Protein AF-A0A2E9JI32-F1 (afdb_monomer_lite)

Sequence (112 aa):
MNLEQAAFIAEVIGGLGVVLSLVFLASELRNSTRQSQRDAMTLLTSKRNEMMYVLMDNPELTSIVWRCLSAQRVPAHEWSRFSVYLYTTMVTIELGFKKIWANEVDSITAEI

Foldseek 3Di:
DDPVVVVVVVVVVVVVVVVVVVVVVVVCVVVVVVVVLVVVVVVLVVVVVVLVVVCVVCVVLVVLLVCVVVVHDDDPVSVVSNVVSVVVVVVSVVVVVVSVVVVVVVVVVVVD

Radius of gyration: 26.97 Å; chains: 1; bounding box: 52×32×79 Å

pLDDT: mean 81.43, std 10.75, range [44.94, 93.06]

Secondary structure (DSSP, 8-state):
--HHHHHHHHHHHHHHHHHHHHHHHHHHHHHHHHHHHHHHHHHHHHHHHHHHHHHHH-HHHHHHHHHHHTT----HHHHHHHHHHHHHHHHHHHHHHHHHHHHHHHHHHTT-

Structure (mmCIF, N/CA/C/O backbone):
data_AF-A0A2E9JI32-F1
#
_entry.id   AF-A0A2E9JI32-F1
#
loop_
_atom_site.group_PDB
_atom_site.id
_atom_site.type_symbol
_atom_site.label_atom_id
_atom_site.label_alt_id
_atom_site.label_comp_id
_atom_site.label_asym_id
_atom_site.label_entity_id
_atom_site.label_seq_id
_atom_site.pdbx_PDB_ins_code
_atom_site.Cartn_x
_atom_site.Cartn_y
_atom_site.Cartn_z
_atom_site.occupancy
_atom_site.B_iso_or_equiv
_atom_site.auth_seq_id
_atom_site.auth_comp_id
_atom_site.auth_asym_id
_atom_site.auth_atom_id
_atom_site.pdbx_PDB_model_num
ATOM 1 N N . MET A 1 1 ? 29.057 13.375 -52.926 1.00 54.50 1 MET A N 1
ATOM 2 C CA . MET A 1 1 ? 28.265 12.393 -52.159 1.00 54.50 1 MET A CA 1
ATOM 3 C C . MET A 1 1 ? 26.975 12.189 -52.927 1.00 54.50 1 MET A C 1
ATOM 5 O O . MET A 1 1 ? 26.267 13.166 -53.132 1.00 54.50 1 MET A O 1
ATOM 9 N N . ASN A 1 2 ? 26.759 10.998 -53.484 1.00 76.50 2 ASN A N 1
ATOM 10 C CA . ASN A 1 2 ? 25.579 10.739 -54.311 1.00 76.50 2 ASN A CA 1
ATOM 11 C C . ASN A 1 2 ? 24.340 10.592 -53.409 1.00 76.50 2 ASN A C 1
ATOM 13 O O . ASN A 1 2 ? 24.486 10.158 -52.264 1.00 76.50 2 ASN A O 1
ATOM 17 N N . LEU A 1 3 ? 23.145 10.950 -53.892 1.00 77.44 3 LEU A N 1
ATOM 18 C CA . LEU A 1 3 ? 21.909 10.914 -53.087 1.00 77.44 3 LEU A CA 1
ATOM 19 C C . LEU A 1 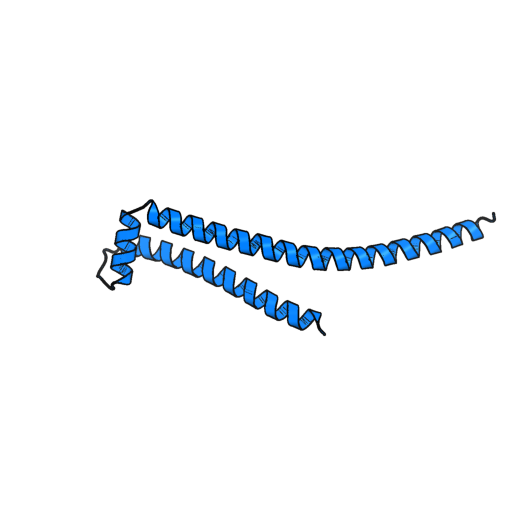3 ? 21.666 9.519 -52.476 1.00 77.44 3 LEU A C 1
ATOM 21 O O . LEU A 1 3 ? 21.240 9.393 -51.332 1.00 77.44 3 LEU A O 1
ATOM 25 N N . GLU A 1 4 ? 22.039 8.480 -53.221 1.00 77.50 4 GLU A N 1
ATOM 26 C CA . GLU A 1 4 ? 21.972 7.074 -52.814 1.00 77.50 4 GLU A CA 1
ATOM 27 C C . GLU A 1 4 ? 22.897 6.740 -51.634 1.00 77.50 4 GLU A C 1
ATOM 29 O O . GLU A 1 4 ? 22.504 6.014 -50.726 1.00 77.50 4 GLU A O 1
ATOM 34 N N . GLN A 1 5 ? 24.107 7.309 -51.590 1.00 77.38 5 GLN A N 1
ATOM 35 C CA . GLN A 1 5 ? 25.032 7.100 -50.469 1.00 77.38 5 GLN A CA 1
ATOM 36 C C . GLN A 1 5 ? 24.527 7.782 -49.194 1.00 77.38 5 GLN A C 1
ATOM 38 O O . GLN A 1 5 ? 24.699 7.247 -48.102 1.00 77.38 5 GLN A O 1
ATOM 43 N N . ALA A 1 6 ? 23.881 8.944 -49.325 1.00 76.25 6 ALA A N 1
ATOM 44 C CA . ALA A 1 6 ? 23.259 9.634 -48.197 1.00 76.25 6 ALA A CA 1
ATOM 45 C C . ALA A 1 6 ? 22.043 8.860 -47.657 1.00 76.25 6 ALA A C 1
ATOM 47 O O . ALA A 1 6 ? 21.901 8.724 -46.444 1.00 76.25 6 ALA A O 1
ATOM 48 N N . ALA A 1 7 ? 21.209 8.314 -48.550 1.00 79.19 7 ALA A N 1
ATOM 49 C CA . ALA A 1 7 ? 20.064 7.481 -48.186 1.00 79.19 7 ALA A CA 1
ATOM 50 C C . ALA A 1 7 ? 20.498 6.194 -47.469 1.00 79.19 7 ALA A C 1
ATOM 52 O O . ALA A 1 7 ? 19.955 5.869 -46.418 1.00 79.19 7 ALA A O 1
ATOM 53 N N . PHE A 1 8 ? 21.539 5.525 -47.973 1.00 81.75 8 PHE A N 1
ATOM 54 C CA . PHE A 1 8 ? 22.095 4.326 -47.347 1.00 81.75 8 PHE A CA 1
ATOM 55 C C . PHE A 1 8 ? 22.636 4.598 -45.933 1.00 81.75 8 PHE A C 1
ATOM 57 O O . PHE A 1 8 ? 22.356 3.853 -44.998 1.00 81.75 8 PHE A O 1
ATOM 64 N N . ILE A 1 9 ? 23.374 5.698 -45.743 1.00 84.62 9 ILE A N 1
ATOM 65 C CA . ILE A 1 9 ? 23.873 6.095 -44.416 1.00 84.62 9 ILE A CA 1
ATOM 66 C C . ILE A 1 9 ? 22.707 6.408 -43.466 1.00 84.62 9 ILE A C 1
ATOM 68 O O . ILE A 1 9 ? 22.733 5.994 -42.307 1.00 84.62 9 ILE A O 1
ATOM 72 N N . ALA A 1 10 ? 21.673 7.102 -43.949 1.00 84.38 10 ALA A N 1
ATOM 73 C CA . ALA A 1 10 ? 20.486 7.414 -43.158 1.00 84.38 10 ALA A CA 1
ATOM 74 C C . ALA A 1 10 ? 19.711 6.152 -42.743 1.00 84.38 10 ALA A C 1
ATOM 76 O O . ALA A 1 10 ? 19.253 6.067 -41.606 1.00 84.38 10 ALA A O 1
ATOM 77 N N . GLU A 1 11 ? 19.605 5.159 -43.626 1.00 85.38 11 GLU A N 1
ATOM 78 C CA . GLU A 1 11 ? 18.944 3.882 -43.349 1.00 85.38 11 GLU A CA 1
ATOM 79 C C . GLU A 1 11 ? 19.703 3.061 -42.300 1.00 85.38 11 GLU A C 1
ATOM 81 O O . GLU A 1 11 ? 19.103 2.577 -41.340 1.00 85.38 11 GLU A O 1
ATOM 86 N N . VAL A 1 12 ? 21.032 2.976 -42.413 1.00 89.31 12 VAL A N 1
ATOM 87 C CA . VAL A 1 12 ? 21.873 2.272 -41.431 1.00 89.31 12 VAL A CA 1
ATOM 88 C C . VAL A 1 12 ? 21.789 2.933 -40.052 1.00 89.31 12 VAL A C 1
ATOM 90 O O . VAL A 1 12 ? 21.619 2.244 -39.044 1.00 89.31 12 VAL A O 1
ATOM 93 N N . ILE A 1 13 ? 21.865 4.266 -39.988 1.00 90.62 13 ILE A N 1
ATOM 94 C CA . ILE A 1 13 ? 21.750 5.010 -38.725 1.00 90.62 13 ILE A CA 1
ATOM 95 C C . ILE A 1 13 ? 20.335 4.885 -38.145 1.00 90.62 13 ILE A C 1
ATOM 97 O O . ILE A 1 13 ? 20.183 4.670 -36.942 1.00 90.62 13 ILE A O 1
ATOM 101 N N . GLY A 1 14 ? 19.301 4.971 -38.985 1.00 87.44 14 GLY A N 1
ATOM 102 C CA . GLY A 1 14 ? 17.907 4.808 -38.576 1.00 87.44 14 GLY A CA 1
ATOM 103 C C . GLY A 1 14 ? 17.627 3.414 -38.015 1.00 87.44 14 GLY A C 1
ATOM 104 O O . GLY A 1 14 ? 17.054 3.289 -36.933 1.00 87.44 14 GLY A O 1
ATOM 105 N N . GLY A 1 15 ? 18.105 2.369 -38.696 1.00 88.94 15 GLY A N 1
ATOM 106 C CA . GLY A 1 15 ? 17.992 0.983 -38.242 1.00 88.94 15 GLY A CA 1
ATOM 107 C C . GLY A 1 15 ? 18.696 0.748 -36.904 1.00 88.94 15 GLY A C 1
ATOM 108 O O . GLY A 1 15 ? 18.106 0.173 -35.988 1.00 88.94 15 GLY A O 1
ATOM 109 N N . LEU A 1 16 ? 19.918 1.268 -36.743 1.00 90.69 16 LEU A N 1
ATOM 110 C CA . LEU A 1 16 ? 20.639 1.223 -35.465 1.00 90.69 16 LEU A CA 1
ATOM 111 C C . LEU A 1 16 ? 19.886 1.961 -34.348 1.00 90.69 16 LEU A C 1
ATOM 113 O O . LEU A 1 16 ? 19.824 1.464 -33.222 1.00 90.69 16 LEU A O 1
ATOM 117 N N . GLY A 1 17 ? 19.267 3.103 -34.653 1.00 90.50 17 GLY A N 1
ATOM 118 C CA . GLY A 1 17 ? 18.451 3.861 -33.704 1.00 90.50 17 GLY A CA 1
ATOM 119 C C . GLY A 1 17 ? 17.249 3.069 -33.182 1.00 90.50 17 GLY A C 1
ATOM 120 O O . GLY A 1 17 ? 16.975 3.092 -31.980 1.00 90.50 17 GLY A O 1
ATOM 121 N N . VAL A 1 18 ? 16.570 2.313 -34.049 1.00 93.06 18 VAL A N 1
ATOM 122 C CA . VAL A 1 18 ? 15.451 1.440 -33.651 1.00 93.06 18 VAL A CA 1
ATOM 123 C C . VAL A 1 18 ? 15.932 0.307 -32.745 1.00 93.06 18 VAL A C 1
ATOM 125 O O . VAL A 1 18 ? 15.340 0.080 -31.690 1.00 93.06 18 VAL A O 1
ATOM 128 N N . VAL A 1 19 ? 17.027 -0.370 -33.105 1.00 91.25 19 VAL A N 1
ATOM 129 C CA . VAL A 1 19 ? 17.585 -1.470 -32.298 1.00 91.25 19 VAL A CA 1
ATOM 130 C C . VAL A 1 19 ? 17.979 -0.986 -30.902 1.00 91.25 19 VAL A C 1
ATOM 132 O O . VAL A 1 19 ? 17.602 -1.604 -29.906 1.00 91.25 19 VAL A O 1
ATOM 135 N N . LEU A 1 20 ? 18.680 0.147 -30.807 1.00 88.00 20 LEU A N 1
ATOM 136 C CA . LEU A 1 20 ? 19.070 0.727 -29.519 1.00 88.00 20 LEU A CA 1
ATOM 137 C C . LEU A 1 20 ? 17.855 1.138 -28.683 1.00 88.00 20 LEU A C 1
ATOM 139 O O . LEU A 1 20 ? 17.842 0.915 -27.473 1.00 88.00 20 LEU A O 1
ATOM 143 N N . SER A 1 21 ? 16.818 1.676 -29.325 1.00 89.44 21 SER A N 1
ATOM 144 C CA . SER A 1 21 ? 15.576 2.071 -28.656 1.00 89.44 21 SER A CA 1
ATOM 145 C C . SER A 1 21 ? 14.828 0.866 -28.075 1.00 89.44 21 SER A C 1
ATOM 147 O O . SER A 1 21 ? 14.327 0.945 -26.957 1.00 89.44 21 SER A O 1
ATOM 149 N N . LEU A 1 22 ? 14.798 -0.270 -28.781 1.00 87.81 22 LEU A N 1
ATOM 150 C CA . LEU A 1 22 ? 14.194 -1.513 -28.283 1.00 87.81 22 LEU A CA 1
ATOM 151 C C . LEU A 1 22 ? 14.955 -2.084 -27.081 1.00 87.81 22 LEU A C 1
ATOM 153 O O . LEU A 1 22 ? 14.335 -2.475 -26.092 1.00 87.81 22 LEU A O 1
ATOM 157 N N . VAL A 1 23 ? 16.291 -2.094 -27.135 1.00 85.75 23 VAL A N 1
ATOM 158 C CA . VAL A 1 23 ? 17.133 -2.543 -26.011 1.00 85.75 23 VAL A CA 1
ATOM 159 C C . VAL A 1 23 ? 16.942 -1.638 -24.796 1.00 85.75 23 VAL A C 1
ATOM 161 O O . VAL A 1 23 ? 16.791 -2.125 -23.674 1.00 85.75 23 VAL A O 1
ATOM 164 N N . PHE A 1 24 ? 16.908 -0.323 -25.018 1.00 84.44 24 PHE A N 1
ATOM 165 C CA . PHE A 1 24 ? 16.661 0.647 -23.962 1.00 84.44 24 PHE A CA 1
ATOM 166 C C . PHE A 1 24 ? 15.281 0.443 -23.333 1.00 84.44 24 PHE A C 1
ATOM 168 O O . PHE A 1 24 ? 15.190 0.321 -22.117 1.00 84.44 24 PHE A O 1
ATOM 175 N N . LEU A 1 25 ? 14.228 0.298 -24.143 1.00 82.62 25 LEU A N 1
ATOM 176 C CA . LEU A 1 25 ? 12.868 0.059 -23.660 1.00 82.62 25 LEU A CA 1
ATOM 177 C C . LEU A 1 25 ? 12.762 -1.235 -22.840 1.00 82.62 25 LEU A C 1
ATOM 179 O O . LEU A 1 25 ? 12.120 -1.245 -21.793 1.00 82.62 25 LEU A O 1
ATOM 183 N N . ALA A 1 26 ? 13.416 -2.315 -23.278 1.00 77.12 26 ALA A N 1
ATOM 184 C CA . ALA A 1 26 ? 13.453 -3.571 -22.532 1.00 77.12 26 ALA A CA 1
ATOM 185 C C . ALA A 1 26 ? 14.153 -3.413 -21.167 1.00 77.12 26 ALA A C 1
ATOM 187 O O . ALA A 1 26 ? 13.682 -3.940 -20.156 1.00 77.12 26 ALA A O 1
ATOM 188 N N . SER A 1 27 ? 15.252 -2.653 -21.122 1.00 75.19 27 SER A N 1
ATOM 189 C CA . SER A 1 27 ? 15.971 -2.334 -19.882 1.00 75.19 27 SER A CA 1
ATOM 190 C C . SER A 1 27 ? 15.140 -1.444 -18.945 1.00 75.19 27 SER A C 1
ATOM 192 O O . SER A 1 27 ? 15.019 -1.733 -17.752 1.00 75.19 27 SER A O 1
ATOM 194 N N . GLU A 1 28 ? 14.509 -0.403 -19.493 1.00 77.06 28 GLU A N 1
ATOM 195 C CA . GLU A 1 28 ? 13.638 0.536 -18.783 1.00 77.06 28 GLU A CA 1
ATOM 196 C C . GLU A 1 28 ? 12.436 -0.192 -18.175 1.00 77.06 28 GLU A C 1
ATOM 198 O O . GLU A 1 28 ? 12.160 -0.029 -16.992 1.00 77.06 28 GLU A O 1
ATOM 203 N N . LEU A 1 29 ? 11.767 -1.065 -18.938 1.00 71.88 29 LEU A N 1
ATOM 204 C CA . LEU A 1 29 ? 10.660 -1.888 -18.446 1.00 71.88 29 LEU A CA 1
ATOM 205 C C . LEU A 1 29 ? 11.099 -2.763 -17.272 1.00 71.88 29 LEU A C 1
ATOM 207 O O . LEU A 1 29 ? 10.431 -2.790 -16.240 1.00 71.88 29 LEU A O 1
ATOM 211 N N . ARG A 1 30 ? 12.252 -3.431 -17.379 1.00 72.00 30 ARG A N 1
ATOM 212 C CA . ARG A 1 30 ? 12.761 -4.295 -16.304 1.00 72.00 30 ARG A CA 1
ATOM 213 C C . ARG A 1 30 ? 13.068 -3.511 -15.025 1.00 72.00 30 ARG A C 1
ATOM 215 O O . ARG A 1 30 ? 12.762 -3.976 -13.923 1.00 72.00 30 ARG A O 1
ATOM 222 N N . ASN A 1 31 ? 13.660 -2.327 -15.159 1.00 72.00 31 ASN A N 1
ATOM 223 C CA . ASN A 1 31 ? 13.980 -1.461 -14.024 1.00 72.00 31 ASN A CA 1
ATOM 224 C C . ASN A 1 31 ? 12.727 -0.801 -13.430 1.00 72.00 31 ASN A C 1
ATOM 226 O O . ASN A 1 31 ? 12.575 -0.773 -12.208 1.00 72.00 31 ASN A O 1
ATOM 230 N N . SER A 1 32 ? 11.806 -0.348 -14.278 1.00 67.31 32 SER A N 1
ATOM 231 C CA . SER A 1 32 ? 10.525 0.251 -13.900 1.00 67.31 32 SER A CA 1
ATOM 232 C C . SER A 1 32 ? 9.654 -0.731 -13.118 1.00 67.31 32 SER A C 1
ATOM 234 O O . SER A 1 32 ? 9.135 -0.381 -12.058 1.00 67.31 32 SER A O 1
ATOM 236 N N . THR A 1 33 ? 9.590 -1.998 -13.539 1.00 69.19 33 THR A N 1
ATOM 237 C CA . THR A 1 33 ? 8.868 -3.045 -12.800 1.00 69.19 33 THR A CA 1
ATOM 238 C C . THR A 1 33 ? 9.441 -3.235 -11.394 1.00 69.19 33 THR A C 1
ATOM 240 O O . THR A 1 33 ? 8.693 -3.235 -10.416 1.00 69.19 33 THR A O 1
ATOM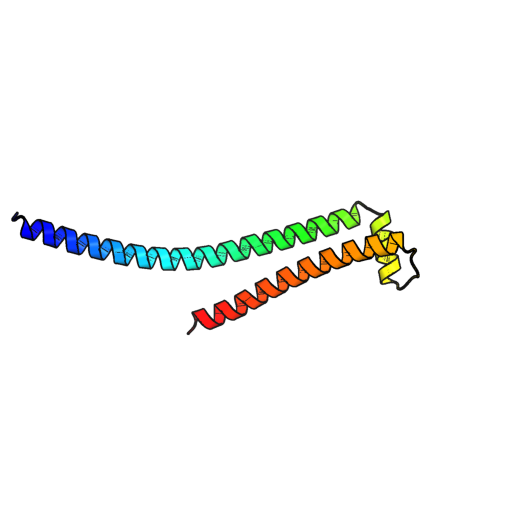 243 N N . ARG A 1 34 ? 10.773 -3.307 -11.249 1.00 68.50 34 ARG A N 1
ATOM 244 C CA . ARG A 1 34 ? 11.426 -3.423 -9.930 1.00 68.50 34 ARG A CA 1
ATOM 245 C C . ARG A 1 34 ? 11.194 -2.198 -9.043 1.00 68.50 34 ARG A C 1
ATOM 247 O O . ARG A 1 34 ? 11.018 -2.347 -7.833 1.00 68.50 34 ARG A O 1
ATOM 254 N N . GLN A 1 35 ? 11.185 -0.997 -9.617 1.00 73.06 35 GLN A N 1
ATOM 255 C CA . GLN A 1 35 ? 10.935 0.232 -8.865 1.00 73.06 35 GLN A CA 1
ATOM 256 C C . GLN A 1 35 ? 9.468 0.330 -8.420 1.00 73.06 35 GLN A C 1
ATOM 258 O O . GLN A 1 35 ? 9.199 0.494 -7.232 1.00 73.06 35 GLN A O 1
ATOM 263 N N . SER A 1 36 ? 8.523 0.090 -9.332 1.00 71.06 36 SER A N 1
ATOM 264 C CA . SER A 1 36 ? 7.082 0.045 -9.043 1.00 71.06 36 SER A CA 1
ATOM 265 C C . SER A 1 36 ? 6.728 -0.986 -7.958 1.00 71.06 36 SER A C 1
ATOM 267 O O . SER A 1 36 ? 5.823 -0.788 -7.137 1.00 71.06 36 SER A O 1
ATOM 269 N N . GLN A 1 37 ? 7.468 -2.097 -7.897 1.00 69.31 37 GLN A N 1
ATOM 270 C CA . GLN A 1 37 ? 7.340 -3.082 -6.822 1.00 69.31 37 GLN A CA 1
ATOM 271 C C . GLN A 1 37 ? 7.744 -2.511 -5.456 1.00 69.31 37 GLN A C 1
ATOM 273 O O . GLN A 1 37 ? 6.982 -2.652 -4.494 1.00 69.31 37 GLN A O 1
ATOM 278 N N . ARG A 1 38 ? 8.909 -1.856 -5.363 1.00 75.50 38 ARG A N 1
ATOM 279 C CA . ARG A 1 38 ? 9.400 -1.234 -4.120 1.00 75.50 38 ARG A CA 1
ATOM 280 C C . ARG A 1 38 ? 8.472 -0.127 -3.630 1.00 75.50 38 ARG A C 1
ATOM 282 O O . ARG A 1 38 ? 8.167 -0.075 -2.437 1.00 75.50 38 ARG A O 1
ATOM 289 N N . ASP A 1 39 ? 7.977 0.701 -4.543 1.00 77.75 39 ASP A N 1
ATOM 290 C CA . ASP A 1 39 ? 7.090 1.817 -4.215 1.00 77.75 39 ASP A CA 1
ATOM 291 C C . ASP A 1 39 ? 5.771 1.317 -3.618 1.00 77.75 39 ASP A C 1
ATOM 293 O O . ASP A 1 39 ? 5.302 1.815 -2.596 1.00 77.75 39 ASP A O 1
ATOM 297 N N . ALA A 1 40 ? 5.205 0.251 -4.179 1.00 77.06 40 ALA A N 1
ATOM 298 C CA . ALA A 1 40 ? 3.984 -0.337 -3.646 1.00 77.06 40 ALA A CA 1
ATOM 299 C C . ALA A 1 40 ? 4.183 -1.082 -2.319 1.00 77.06 40 ALA A C 1
ATOM 301 O O . ALA A 1 40 ? 3.287 -1.054 -1.479 1.00 77.06 40 ALA A O 1
ATOM 302 N N . MET A 1 41 ? 5.333 -1.726 -2.096 1.00 77.94 41 MET A N 1
ATOM 303 C CA . MET A 1 41 ? 5.643 -2.316 -0.787 1.00 77.94 41 MET A CA 1
ATOM 304 C C . MET A 1 41 ? 5.791 -1.228 0.285 1.00 77.94 41 MET A C 1
ATOM 306 O O . MET A 1 41 ? 5.305 -1.373 1.409 1.00 77.94 41 MET A O 1
ATOM 310 N N . THR A 1 42 ? 6.400 -0.101 -0.085 1.00 83.88 42 THR A N 1
ATOM 311 C CA . THR A 1 42 ? 6.507 1.085 0.772 1.00 83.88 42 THR A CA 1
ATOM 312 C C . THR A 1 42 ? 5.126 1.662 1.077 1.00 83.88 42 THR A C 1
ATOM 314 O O . THR A 1 42 ? 4.822 1.940 2.236 1.00 83.88 42 THR A O 1
ATOM 317 N N . LEU A 1 43 ? 4.250 1.754 0.071 1.00 81.94 43 LEU A N 1
ATOM 318 C CA . LEU A 1 43 ? 2.867 2.203 0.236 1.00 81.94 43 LEU A CA 1
ATOM 319 C C . LEU A 1 43 ? 2.066 1.282 1.168 1.00 81.94 43 LEU A C 1
ATOM 321 O O . LEU A 1 43 ? 1.410 1.768 2.085 1.00 81.94 43 LEU A O 1
ATOM 325 N N . LEU A 1 44 ? 2.147 -0.040 0.979 1.00 82.56 44 LEU A N 1
ATOM 326 C CA . LEU A 1 44 ? 1.489 -1.020 1.853 1.00 82.56 44 LEU A CA 1
ATOM 327 C C . LEU A 1 44 ? 1.992 -0.914 3.297 1.00 82.56 44 LEU A C 1
ATOM 329 O O . LEU A 1 44 ? 1.198 -0.945 4.236 1.00 82.56 44 LEU A O 1
ATOM 333 N N . THR A 1 45 ? 3.301 -0.734 3.476 1.00 81.62 45 THR A N 1
ATOM 334 C CA . THR A 1 45 ? 3.911 -0.537 4.799 1.00 81.62 45 THR A CA 1
ATOM 335 C C . THR A 1 45 ? 3.426 0.762 5.443 1.00 81.62 45 THR A C 1
ATOM 337 O O . THR A 1 45 ? 3.053 0.767 6.614 1.00 81.62 45 THR A O 1
ATOM 340 N N . SER A 1 46 ? 3.354 1.851 4.676 1.00 86.06 46 SER A N 1
ATOM 341 C CA . SER A 1 46 ? 2.816 3.133 5.137 1.00 86.06 46 SER A CA 1
ATOM 342 C C . SER A 1 46 ? 1.347 3.016 5.555 1.00 86.06 46 SER A C 1
ATOM 344 O O . SER A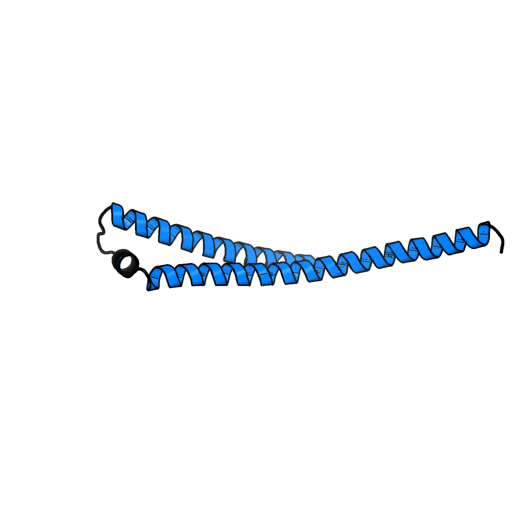 1 46 ? 1.005 3.448 6.654 1.00 86.06 46 SER A O 1
ATOM 346 N N . LYS A 1 47 ? 0.497 2.356 4.757 1.00 83.62 47 LYS A N 1
ATOM 347 C CA . LYS A 1 47 ? -0.918 2.129 5.098 1.00 83.62 47 LYS A CA 1
ATOM 348 C C . LYS A 1 47 ? -1.108 1.245 6.321 1.00 83.62 47 LYS A C 1
ATOM 350 O O . LYS A 1 47 ? -1.962 1.530 7.158 1.00 83.62 47 LYS A O 1
ATOM 355 N N . ARG A 1 48 ? -0.270 0.222 6.486 1.00 82.00 48 ARG A N 1
ATOM 356 C CA . ARG A 1 48 ? -0.247 -0.576 7.716 1.00 82.00 48 ARG A CA 1
ATOM 357 C C . ARG A 1 48 ? 0.110 0.281 8.935 1.00 82.00 48 ARG A C 1
ATOM 359 O O . ARG A 1 48 ? -0.540 0.150 9.970 1.00 82.00 48 ARG A O 1
ATOM 366 N N . ASN A 1 49 ? 1.117 1.145 8.819 1.00 86.25 49 ASN A N 1
ATOM 367 C CA . ASN A 1 49 ? 1.537 2.015 9.917 1.00 86.25 49 ASN A CA 1
ATOM 368 C C . ASN A 1 49 ? 0.453 3.036 10.279 1.00 86.25 49 ASN A C 1
ATOM 370 O O . ASN A 1 49 ? 0.157 3.192 11.457 1.00 86.25 49 ASN A O 1
ATOM 374 N N . GLU A 1 50 ? -0.196 3.662 9.290 1.00 86.75 50 GLU A N 1
ATOM 375 C CA . GLU A 1 50 ? -1.362 4.531 9.514 1.00 86.75 50 GLU A CA 1
ATOM 376 C C . GLU A 1 50 ? -2.439 3.809 10.340 1.00 86.75 50 GLU A C 1
ATOM 378 O O . GLU A 1 50 ? -2.941 4.354 11.320 1.00 86.75 50 GLU A O 1
ATOM 383 N N . MET A 1 51 ? -2.747 2.551 10.007 1.00 83.31 51 MET A N 1
ATOM 384 C CA . MET A 1 51 ? -3.737 1.758 10.740 1.00 83.31 51 MET A CA 1
ATOM 385 C C . MET A 1 51 ? -3.312 1.455 12.186 1.00 83.31 51 MET A C 1
ATOM 387 O O . MET A 1 51 ? -4.147 1.467 13.093 1.00 83.31 51 MET A O 1
ATOM 391 N N . MET A 1 52 ? -2.022 1.194 12.416 1.00 83.62 52 MET A N 1
ATOM 392 C CA . MET A 1 52 ? -1.478 1.028 13.767 1.00 83.62 52 MET A CA 1
ATOM 393 C C . MET A 1 52 ? -1.569 2.325 14.574 1.00 83.62 52 MET A C 1
ATOM 395 O O . MET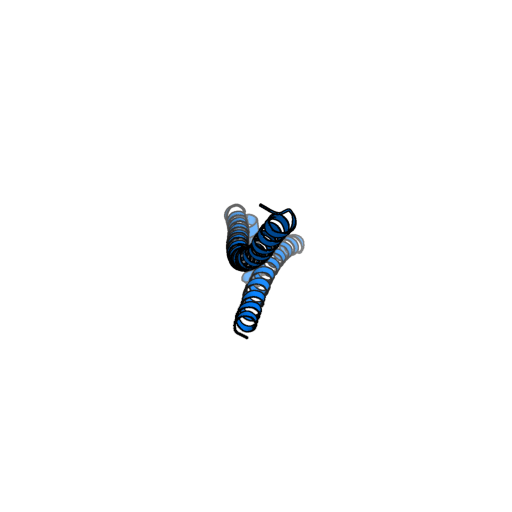 A 1 52 ? -1.970 2.275 15.734 1.00 83.62 52 MET A O 1
ATOM 399 N N . TYR A 1 53 ? -1.278 3.477 13.964 1.00 89.06 53 TYR A N 1
ATOM 400 C CA . TYR A 1 53 ? -1.423 4.772 14.629 1.00 89.06 53 TYR A CA 1
ATOM 401 C C . TYR A 1 53 ? -2.877 5.079 14.980 1.00 89.06 53 TYR A C 1
ATOM 403 O O . TYR A 1 53 ? -3.147 5.469 16.107 1.00 89.06 53 TYR A O 1
ATOM 411 N N . VAL A 1 54 ? -3.831 4.799 14.085 1.00 85.88 54 VAL A N 1
ATOM 412 C CA . VAL A 1 54 ? -5.268 4.953 14.383 1.00 85.88 54 VAL A CA 1
ATOM 413 C C . VAL A 1 54 ? -5.691 4.113 15.588 1.00 85.88 54 VAL A C 1
ATOM 415 O O . VAL A 1 54 ? -6.515 4.557 16.387 1.00 85.88 54 VAL A O 1
ATOM 418 N N . LEU A 1 55 ? -5.139 2.905 15.735 1.00 85.00 55 LEU A N 1
ATOM 419 C CA . LEU A 1 55 ? -5.402 2.075 16.906 1.00 85.00 55 LEU A CA 1
ATOM 420 C C . LEU A 1 55 ? -4.810 2.721 18.170 1.00 85.00 55 LEU A C 1
ATOM 422 O O . LEU A 1 55 ? -5.525 2.894 19.152 1.00 85.00 55 LEU A O 1
ATOM 426 N N . MET A 1 56 ? -3.543 3.140 18.123 1.00 86.44 56 MET A N 1
ATOM 427 C CA . MET A 1 56 ? -2.852 3.767 19.258 1.00 86.44 56 MET A CA 1
ATOM 428 C C . MET A 1 56 ? -3.497 5.085 19.713 1.00 86.44 56 MET A C 1
ATOM 430 O O . MET A 1 56 ? -3.618 5.313 20.915 1.00 86.44 56 MET A O 1
ATOM 434 N N . ASP A 1 57 ? -3.951 5.915 18.775 1.00 92.25 57 ASP A N 1
ATOM 435 C CA . ASP A 1 57 ? -4.568 7.218 19.054 1.00 92.25 57 ASP A CA 1
ATOM 436 C C . ASP A 1 57 ? -6.037 7.104 19.485 1.00 92.25 57 ASP A C 1
ATOM 438 O O . ASP A 1 57 ? -6.605 8.052 20.031 1.00 92.25 57 ASP A O 1
ATOM 442 N N . ASN A 1 58 ? -6.672 5.949 19.264 1.00 91.88 58 ASN A N 1
ATOM 443 C CA . ASN A 1 58 ? -8.057 5.703 19.643 1.00 91.88 58 ASN A CA 1
ATOM 444 C C . ASN A 1 58 ? -8.148 4.615 20.733 1.00 91.88 58 ASN A C 1
ATOM 446 O O . ASN A 1 58 ? -8.357 3.433 20.427 1.00 91.88 58 ASN A O 1
ATOM 450 N N . PRO A 1 59 ? -8.030 4.988 22.024 1.00 91.38 59 PRO A N 1
ATOM 451 C CA . PRO A 1 59 ? -8.059 4.028 23.128 1.00 91.38 59 PRO A CA 1
ATOM 452 C C . PRO A 1 59 ? -9.396 3.282 23.229 1.00 91.38 59 PRO A C 1
ATOM 454 O O . PRO A 1 59 ? -9.427 2.122 23.639 1.00 91.38 59 PRO A O 1
ATOM 457 N N . GLU A 1 60 ? -10.500 3.905 22.806 1.00 91.75 60 GLU A N 1
ATOM 458 C CA . GLU A 1 60 ? -11.814 3.263 22.744 1.00 91.75 60 GLU A CA 1
ATOM 459 C C . GLU A 1 60 ? -11.805 2.114 21.725 1.00 91.75 60 GLU A C 1
ATOM 461 O O . GLU A 1 60 ? -12.132 0.979 22.075 1.00 91.75 60 GLU A O 1
ATOM 466 N N . LEU A 1 61 ? -11.354 2.371 20.492 1.00 89.38 61 LEU A N 1
ATOM 467 C CA . LEU A 1 61 ? -11.222 1.337 19.466 1.00 89.38 61 LEU A CA 1
ATOM 468 C C . LEU A 1 61 ? -10.249 0.236 19.904 1.00 89.38 61 LEU A C 1
ATOM 470 O O . LEU A 1 61 ? -10.560 -0.940 19.731 1.00 89.38 61 LEU A O 1
ATOM 474 N N . THR A 1 62 ? -9.121 0.596 20.522 1.00 92.44 62 THR A N 1
ATOM 475 C CA . THR A 1 62 ? -8.173 -0.374 21.096 1.00 92.44 62 THR A CA 1
ATOM 476 C C . THR A 1 62 ? -8.848 -1.288 22.110 1.00 92.44 62 THR A C 1
ATOM 478 O O . THR A 1 62 ? -8.689 -2.508 22.046 1.00 92.44 62 THR A O 1
ATOM 481 N N . SER A 1 63 ? -9.649 -0.722 23.015 1.00 93.00 63 SER A N 1
ATOM 482 C CA . SER A 1 63 ? -10.374 -1.506 24.014 1.00 93.00 63 SER A CA 1
ATOM 483 C C . SER A 1 63 ? -11.382 -2.466 23.372 1.00 93.00 63 SER A C 1
ATOM 485 O O . SER A 1 63 ? -11.455 -3.629 23.767 1.00 93.00 63 SER A O 1
ATOM 487 N N . ILE A 1 64 ? -12.109 -2.021 22.340 1.00 92.06 64 ILE A N 1
ATOM 488 C CA . ILE A 1 64 ? -13.066 -2.845 21.591 1.00 92.06 64 ILE A CA 1
ATOM 489 C C . ILE A 1 64 ? -12.335 -3.988 20.881 1.00 92.06 64 ILE A C 1
ATOM 491 O O . ILE A 1 64 ? -12.731 -5.144 21.015 1.00 92.06 64 ILE A O 1
ATOM 495 N N . VAL A 1 65 ? -11.248 -3.684 20.165 1.00 90.94 65 VAL A N 1
ATOM 496 C CA . VAL A 1 65 ? -10.425 -4.678 19.460 1.00 90.94 65 VAL A CA 1
ATOM 497 C C . VAL A 1 65 ? -9.915 -5.732 20.439 1.00 90.94 65 VAL A C 1
ATOM 499 O O . VAL A 1 65 ? -10.079 -6.924 20.190 1.00 90.94 65 VAL A O 1
ATOM 502 N N . TRP A 1 66 ? -9.371 -5.318 21.585 1.00 90.56 66 TRP A N 1
ATOM 503 C CA . TRP A 1 66 ? -8.881 -6.243 22.607 1.00 90.56 66 TRP A CA 1
ATOM 504 C C . TRP A 1 66 ? -9.987 -7.138 23.184 1.00 90.56 66 TRP A C 1
ATOM 506 O O . TRP A 1 66 ? -9.802 -8.346 23.351 1.00 90.56 66 TRP A O 1
ATOM 516 N N . ARG A 1 67 ? -11.170 -6.574 23.450 1.00 92.50 67 ARG A N 1
ATOM 517 C CA . ARG A 1 67 ? -12.340 -7.326 23.934 1.00 92.50 67 ARG A CA 1
ATOM 518 C C . ARG A 1 67 ? -12.833 -8.343 22.903 1.00 92.50 67 ARG A C 1
ATOM 520 O O . ARG A 1 67 ? -13.091 -9.490 23.259 1.00 92.50 67 ARG A O 1
ATOM 527 N N . CYS A 1 68 ? -12.893 -7.965 21.628 1.00 90.38 68 CYS A N 1
ATOM 528 C CA . CYS A 1 68 ? -13.240 -8.885 20.545 1.00 90.38 68 CYS A CA 1
ATOM 529 C C . CYS A 1 68 ? -12.208 -10.017 20.400 1.00 90.38 68 CYS A C 1
ATOM 531 O O . CYS A 1 68 ? -12.590 -11.179 20.276 1.00 90.38 68 CYS A O 1
ATOM 533 N N . LEU A 1 69 ? -10.907 -9.703 20.456 1.00 88.50 69 LEU A N 1
ATOM 534 C CA . LEU A 1 69 ? -9.824 -10.693 20.351 1.00 88.50 69 LEU A CA 1
ATOM 535 C C . LEU A 1 69 ? -9.768 -11.652 21.548 1.00 88.50 69 LEU A C 1
ATOM 537 O O . LEU A 1 69 ? -9.399 -12.811 21.389 1.00 88.50 69 LEU A O 1
ATOM 541 N N . SER A 1 70 ? -10.175 -11.195 22.732 1.00 91.50 70 SER A N 1
ATOM 542 C CA . SER A 1 70 ? -10.312 -12.030 23.935 1.00 91.50 70 SER A CA 1
ATOM 543 C C . SER A 1 70 ? -11.628 -12.820 23.988 1.00 91.50 70 SER A C 1
ATOM 545 O O . SER A 1 70 ? -11.976 -13.366 25.035 1.00 91.50 70 SER A O 1
ATOM 547 N N . ALA A 1 71 ? -12.359 -12.893 22.868 1.00 87.44 71 ALA A N 1
ATOM 548 C CA . ALA A 1 71 ? -13.636 -13.592 22.730 1.00 87.44 71 ALA A CA 1
ATOM 549 C C . ALA A 1 71 ? -14.719 -13.127 23.724 1.00 87.44 71 ALA A C 1
ATOM 551 O O . ALA A 1 71 ? -15.661 -13.865 24.026 1.00 87.44 71 ALA A O 1
ATOM 552 N N . GLN A 1 72 ? -14.620 -11.894 24.230 1.00 89.19 72 GLN A N 1
ATOM 553 C CA . GLN A 1 72 ? -15.679 -11.318 25.048 1.00 89.19 72 GLN A CA 1
ATOM 554 C C . GLN A 1 72 ? -16.887 -10.969 24.185 1.00 89.19 72 GLN A C 1
ATOM 556 O O . GLN A 1 72 ? -16.774 -10.629 23.008 1.00 89.19 72 GLN A O 1
ATOM 561 N N . ARG A 1 73 ? -18.076 -11.010 24.789 1.00 88.12 73 ARG A N 1
ATOM 562 C CA . ARG A 1 73 ? -19.297 -10.577 24.113 1.00 88.12 73 ARG A CA 1
ATOM 563 C C . ARG A 1 73 ? -19.327 -9.052 24.059 1.00 88.12 73 ARG A C 1
ATOM 565 O O . ARG A 1 73 ? -19.257 -8.384 25.091 1.00 88.12 73 ARG A O 1
ATOM 572 N N . VAL A 1 74 ? -19.435 -8.511 22.852 1.00 90.62 74 VAL A N 1
ATOM 573 C CA . VAL A 1 74 ? -19.355 -7.072 22.587 1.00 90.62 74 VAL A CA 1
ATOM 574 C C . VAL A 1 74 ? -20.689 -6.595 21.986 1.00 90.62 74 VAL A C 1
ATOM 576 O O . VAL A 1 74 ? -21.280 -7.331 21.190 1.00 90.62 74 VAL A O 1
ATOM 579 N N . PRO A 1 75 ? -21.226 -5.419 22.370 1.00 92.38 75 PRO A N 1
ATOM 580 C CA . PRO A 1 75 ? -22.437 -4.858 21.769 1.00 92.38 75 PRO A CA 1
ATOM 581 C C . PRO A 1 75 ? -22.354 -4.729 20.240 1.00 92.38 75 PRO A C 1
ATOM 583 O O . PRO A 1 75 ? -21.280 -4.516 19.683 1.00 92.38 75 PRO A O 1
ATOM 586 N N . ALA A 1 76 ? -23.499 -4.783 19.550 1.00 91.38 76 ALA A N 1
ATOM 587 C CA . ALA A 1 76 ? -23.548 -4.817 18.082 1.00 91.38 76 ALA A CA 1
ATOM 588 C C . ALA A 1 76 ? -22.841 -3.630 17.391 1.00 91.38 76 ALA A C 1
ATOM 590 O O . ALA A 1 76 ? -22.182 -3.816 16.372 1.00 91.38 76 ALA A O 1
ATOM 591 N N . HIS A 1 77 ? -22.938 -2.425 17.958 1.00 89.44 77 HIS A N 1
ATOM 592 C CA . HIS A 1 77 ? -22.309 -1.218 17.406 1.00 89.44 77 HIS A CA 1
ATOM 593 C C . HIS A 1 77 ? -20.779 -1.190 17.594 1.00 89.44 77 HIS A C 1
ATOM 595 O O . HIS A 1 77 ? -20.046 -0.627 16.784 1.00 89.44 77 HIS A O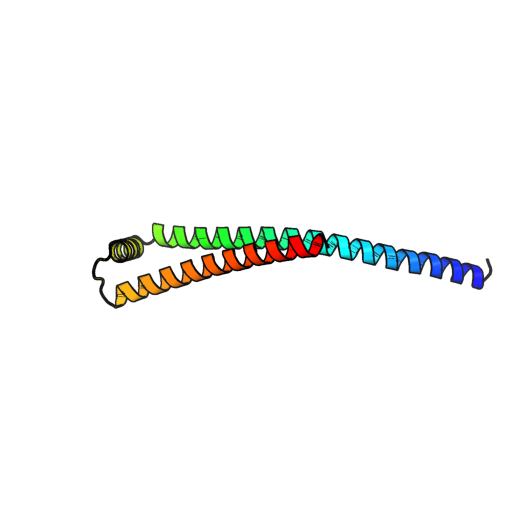 1
ATOM 601 N N . GLU A 1 78 ? -20.269 -1.816 18.652 1.00 91.62 78 GLU A N 1
ATOM 602 C CA . GLU A 1 78 ? -18.831 -1.999 18.863 1.00 91.62 78 GLU A CA 1
ATOM 603 C C . GLU A 1 78 ? -18.305 -3.127 17.962 1.00 91.62 78 GLU A C 1
ATOM 605 O O . GLU A 1 78 ? -17.248 -2.995 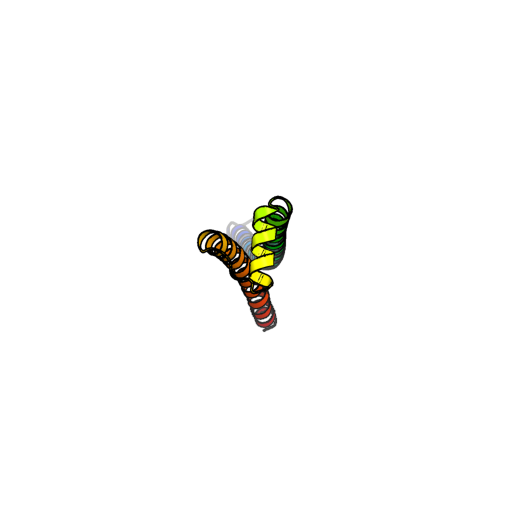17.343 1.00 91.62 78 GLU A O 1
ATOM 610 N N . TRP A 1 79 ? -19.091 -4.196 17.792 1.00 89.25 79 TRP A N 1
ATOM 611 C CA . TRP A 1 79 ? -18.781 -5.280 16.862 1.00 89.25 79 TRP A CA 1
ATOM 612 C C . TRP A 1 79 ? -18.665 -4.795 15.414 1.00 89.25 79 TRP A C 1
ATOM 614 O O . TRP A 1 79 ? -17.761 -5.221 14.693 1.00 89.25 79 TRP A O 1
ATOM 624 N N . SER A 1 80 ? -19.523 -3.866 14.977 1.00 90.31 80 SER A N 1
ATOM 625 C CA . SER A 1 80 ? -19.401 -3.273 13.641 1.00 90.31 80 SER A CA 1
ATOM 626 C C . SER A 1 80 ? -18.105 -2.476 13.481 1.00 90.31 80 SER A C 1
ATOM 628 O O . SER A 1 80 ? -17.447 -2.600 12.450 1.00 90.31 80 SER A O 1
ATOM 630 N N . ARG A 1 81 ? -17.682 -1.716 14.504 1.00 90.69 81 ARG A N 1
ATOM 631 C CA . ARG A 1 81 ? -16.402 -0.978 14.479 1.00 90.69 81 ARG A CA 1
ATOM 632 C C . ARG A 1 81 ? -15.210 -1.931 14.389 1.00 90.69 81 ARG A C 1
ATOM 634 O O . ARG A 1 81 ? -14.324 -1.720 13.563 1.00 90.69 81 ARG A O 1
ATOM 641 N N . PHE A 1 82 ? -15.228 -3.011 15.170 1.00 90.75 82 PHE A N 1
ATOM 642 C CA . PHE A 1 82 ? -14.228 -4.074 15.079 1.00 90.75 82 PHE A CA 1
ATOM 643 C C . PHE A 1 82 ? -14.212 -4.742 13.698 1.00 90.75 82 PHE A C 1
ATOM 645 O O . PHE A 1 82 ? -13.145 -4.948 13.127 1.00 90.75 82 PHE A O 1
ATOM 652 N N . SER A 1 83 ? -15.383 -5.037 13.132 1.00 89.38 83 SER A N 1
ATOM 653 C CA . SER A 1 83 ? -15.504 -5.702 11.830 1.00 89.38 83 SER A CA 1
ATOM 654 C C . SER A 1 83 ? -14.925 -4.855 10.695 1.00 89.38 83 SER A C 1
ATOM 656 O O . SER A 1 83 ? -14.216 -5.383 9.844 1.00 89.38 83 SER A O 1
ATOM 658 N N . VAL A 1 84 ? -15.162 -3.538 10.701 1.00 90.12 84 VAL A N 1
ATOM 659 C CA . VAL A 1 84 ? -14.578 -2.607 9.716 1.00 90.12 84 VAL A CA 1
ATOM 660 C C . VAL A 1 84 ? -13.055 -2.534 9.860 1.00 90.12 84 VAL A C 1
ATOM 662 O O . VAL A 1 84 ? -12.333 -2.595 8.860 1.00 90.12 84 VAL A O 1
ATOM 665 N N . TYR A 1 85 ? -12.560 -2.455 11.099 1.00 88.81 85 TYR A N 1
ATOM 666 C CA . TYR A 1 85 ? -11.127 -2.497 11.390 1.00 88.81 85 TYR A CA 1
ATOM 667 C C . TYR A 1 85 ? -10.484 -3.794 10.865 1.00 88.81 85 TYR A C 1
ATOM 669 O O . TYR A 1 85 ? -9.476 -3.758 10.152 1.00 88.81 85 TYR A O 1
ATOM 677 N N . LEU A 1 86 ? -11.098 -4.940 11.163 1.00 88.56 86 LEU A N 1
ATOM 678 C CA . LEU A 1 86 ? -10.602 -6.252 10.763 1.00 88.56 86 LEU A CA 1
ATOM 679 C C . LEU A 1 86 ? -10.642 -6.430 9.243 1.00 88.56 86 LEU A C 1
ATOM 681 O O . LEU A 1 86 ? -9.654 -6.869 8.662 1.00 88.56 86 LEU A O 1
ATOM 685 N N . TYR A 1 87 ? -11.742 -6.042 8.594 1.00 89.50 87 TYR A N 1
ATOM 686 C CA . TYR A 1 87 ? -11.891 -6.105 7.140 1.00 89.50 87 TYR A CA 1
ATOM 687 C C . TYR A 1 87 ? -10.784 -5.321 6.431 1.00 89.50 87 TYR A C 1
ATOM 689 O O . TYR A 1 87 ? -10.098 -5.854 5.563 1.00 89.50 87 TYR A O 1
ATOM 697 N N . THR A 1 88 ? -10.543 -4.081 6.857 1.00 86.56 88 THR A N 1
ATOM 698 C CA . THR A 1 88 ? -9.504 -3.224 6.264 1.00 86.56 88 THR A CA 1
ATOM 699 C C . THR A 1 88 ? -8.106 -3.819 6.455 1.00 86.56 88 THR A C 1
ATOM 701 O O . THR A 1 88 ? -7.283 -3.809 5.535 1.00 86.56 88 THR A O 1
ATOM 704 N N . THR A 1 89 ? -7.848 -4.403 7.628 1.00 84.69 89 THR A N 1
ATOM 705 C CA . THR A 1 89 ? -6.586 -5.094 7.923 1.00 84.69 89 THR A CA 1
ATOM 706 C C . THR A 1 89 ? -6.399 -6.316 7.017 1.00 84.69 89 THR A C 1
ATOM 708 O O . THR A 1 89 ? -5.335 -6.482 6.423 1.00 84.69 89 THR A O 1
ATOM 711 N N . MET A 1 90 ? -7.440 -7.137 6.853 1.00 87.31 90 MET A N 1
ATOM 712 C CA . MET A 1 90 ? -7.406 -8.334 6.008 1.00 87.31 90 MET A CA 1
ATOM 713 C C . MET A 1 90 ? -7.198 -7.995 4.533 1.00 87.31 90 MET A C 1
ATOM 715 O O . MET A 1 90 ? -6.329 -8.588 3.902 1.00 87.31 90 MET A O 1
ATOM 719 N N . VAL A 1 91 ? -7.910 -6.996 4.002 1.00 87.06 91 VAL A N 1
ATOM 720 C CA . VAL A 1 91 ? -7.720 -6.529 2.619 1.00 87.06 91 VAL A CA 1
ATOM 721 C C . VAL A 1 91 ? -6.287 -6.036 2.399 1.00 87.06 91 VAL A C 1
ATOM 723 O O . VAL A 1 91 ? -5.671 -6.352 1.385 1.00 87.06 91 VAL A O 1
ATOM 726 N N . THR A 1 92 ? -5.713 -5.312 3.363 1.00 83.69 92 THR A N 1
ATOM 727 C CA . THR A 1 92 ? -4.322 -4.835 3.269 1.00 83.69 92 THR A CA 1
ATOM 728 C C . THR A 1 92 ? -3.326 -5.999 3.217 1.00 83.69 92 THR A C 1
ATOM 730 O O . THR A 1 92 ? -2.388 -5.976 2.418 1.00 83.69 92 THR A O 1
ATOM 733 N N . ILE A 1 93 ? -3.544 -7.042 4.025 1.00 83.06 93 ILE A N 1
ATOM 734 C CA . ILE A 1 93 ? -2.728 -8.265 4.019 1.00 83.06 93 ILE A CA 1
ATOM 735 C C . ILE A 1 93 ? -2.893 -9.026 2.696 1.00 83.06 93 ILE A C 1
ATOM 737 O O . ILE A 1 93 ? -1.896 -9.426 2.099 1.00 83.06 93 ILE A O 1
ATOM 741 N N . GLU A 1 94 ? -4.125 -9.189 2.208 1.00 84.75 94 GLU A N 1
ATOM 742 C CA . GLU A 1 94 ? -4.425 -9.873 0.945 1.00 84.75 94 GLU A CA 1
ATOM 743 C C . GLU A 1 94 ? -3.742 -9.187 -0.244 1.00 84.75 94 GLU A C 1
ATOM 745 O O . GLU A 1 94 ? -3.124 -9.852 -1.077 1.00 84.75 94 GLU A O 1
ATOM 750 N N . LEU A 1 95 ? -3.799 -7.853 -0.307 1.00 82.88 95 LEU A N 1
ATOM 751 C CA . LEU A 1 95 ? -3.114 -7.073 -1.338 1.00 82.88 95 LEU A CA 1
ATOM 752 C C . LEU A 1 95 ? -1.591 -7.251 -1.269 1.00 82.88 95 LEU A C 1
ATOM 754 O O . LEU A 1 95 ? -0.943 -7.371 -2.311 1.00 82.88 95 LEU A O 1
ATOM 758 N N . GLY A 1 96 ? -1.024 -7.325 -0.061 1.00 80.25 96 GLY A N 1
ATOM 759 C CA . GLY A 1 96 ? 0.387 -7.655 0.139 1.00 80.25 96 GLY A CA 1
ATOM 760 C C . GLY A 1 96 ? 0.746 -9.048 -0.379 1.00 80.25 96 GLY A C 1
ATOM 761 O O . GLY A 1 96 ? 1.690 -9.187 -1.156 1.00 80.25 96 GLY A O 1
ATOM 762 N N . PHE A 1 97 ? -0.039 -10.068 -0.023 1.00 80.81 97 PHE A N 1
ATOM 763 C CA . PHE A 1 97 ? 0.175 -11.444 -0.478 1.00 80.81 97 PHE A CA 1
ATOM 764 C C . PHE A 1 97 ? 0.052 -11.593 -1.992 1.00 80.81 97 PHE A C 1
ATOM 766 O O . PHE A 1 97 ? 0.944 -12.168 -2.611 1.00 80.81 97 PHE A O 1
ATOM 773 N N . LYS A 1 98 ? -1.002 -11.039 -2.608 1.00 80.38 98 LYS A N 1
ATOM 774 C CA . LYS A 1 98 ? -1.178 -11.077 -4.070 1.00 80.38 98 LYS A CA 1
ATOM 775 C C . LYS A 1 98 ? 0.018 -10.474 -4.794 1.00 80.38 98 LYS A C 1
ATOM 777 O O . LYS A 1 98 ? 0.435 -10.996 -5.822 1.00 80.38 98 LYS A O 1
ATOM 782 N N . LYS A 1 99 ? 0.589 -9.399 -4.248 1.00 74.88 99 LYS A N 1
ATOM 783 C CA . LYS A 1 99 ? 1.750 -8.743 -4.845 1.00 74.88 99 LYS A CA 1
ATOM 784 C C . LYS A 1 99 ? 3.043 -9.548 -4.687 1.00 74.88 99 LYS A C 1
ATOM 786 O O . LYS A 1 99 ? 3.827 -9.599 -5.627 1.00 74.88 99 LYS A O 1
ATOM 791 N N . ILE A 1 100 ? 3.254 -10.195 -3.539 1.00 75.56 100 ILE A N 1
ATOM 792 C CA . ILE A 1 100 ? 4.393 -11.108 -3.335 1.00 75.56 100 ILE A CA 1
ATOM 793 C C . ILE A 1 100 ? 4.282 -12.314 -4.278 1.00 75.56 100 ILE A C 1
ATOM 795 O O . ILE A 1 100 ? 5.248 -12.641 -4.960 1.00 75.56 100 ILE A O 1
ATOM 799 N N . TRP A 1 101 ? 3.097 -12.921 -4.368 1.00 74.62 101 TRP A N 1
ATOM 800 C CA . TRP A 1 101 ? 2.859 -14.097 -5.205 1.00 74.62 101 TRP A CA 1
ATOM 801 C C . TRP A 1 101 ? 3.005 -13.794 -6.700 1.00 74.62 101 TRP A C 1
ATOM 803 O O . TRP A 1 101 ? 3.634 -14.557 -7.427 1.00 74.62 101 TRP A O 1
ATOM 813 N N . ALA A 1 102 ? 2.473 -12.660 -7.169 1.00 74.56 102 ALA A N 1
ATOM 814 C CA . ALA A 1 102 ? 2.657 -12.223 -8.554 1.00 74.56 102 ALA A CA 1
ATOM 815 C C . ALA A 1 102 ? 4.146 -12.053 -8.907 1.00 74.56 102 ALA A C 1
ATOM 817 O O . ALA A 1 102 ? 4.575 -12.480 -9.972 1.00 74.56 102 ALA A O 1
ATOM 818 N N . ASN A 1 103 ? 4.953 -11.517 -7.984 1.00 66.12 103 ASN A N 1
ATOM 819 C CA . ASN A 1 103 ? 6.393 -11.366 -8.198 1.00 66.12 103 ASN A CA 1
ATOM 820 C C . ASN A 1 103 ? 7.139 -12.709 -8.286 1.00 66.12 103 ASN A C 1
ATOM 822 O O . ASN A 1 103 ? 8.110 -12.810 -9.035 1.00 66.12 103 ASN A O 1
ATOM 826 N N . GLU A 1 104 ? 6.725 -13.720 -7.520 1.00 60.31 104 GLU A N 1
ATOM 827 C CA . GLU A 1 104 ? 7.324 -15.058 -7.581 1.00 60.31 104 GLU A CA 1
ATOM 828 C C . GLU A 1 104 ? 7.055 -15.704 -8.949 1.00 60.31 104 GLU A C 1
ATOM 830 O O . GLU A 1 104 ? 7.981 -16.201 -9.591 1.00 60.31 104 GLU A O 1
ATOM 835 N N . VAL A 1 105 ? 5.828 -15.568 -9.463 1.00 59.03 105 VAL A N 1
ATOM 836 C CA . VAL A 1 105 ? 5.450 -16.026 -10.810 1.00 59.03 105 VAL A CA 1
ATOM 837 C C . VAL A 1 105 ? 6.249 -15.300 -11.900 1.00 59.03 105 VAL A C 1
ATOM 839 O O . VAL A 1 105 ? 6.830 -15.959 -12.763 1.00 59.03 105 VAL A O 1
ATOM 842 N N . ASP A 1 106 ? 6.351 -13.968 -11.836 1.00 59.72 106 ASP A N 1
ATOM 843 C CA . ASP A 1 106 ? 7.098 -13.180 -12.826 1.00 59.72 106 ASP A CA 1
ATOM 844 C C . ASP A 1 106 ? 8.590 -13.559 -12.854 1.00 59.72 106 ASP A C 1
ATOM 846 O O . ASP A 1 106 ? 9.188 -13.666 -13.928 1.00 59.72 106 ASP A O 1
ATOM 850 N N . SER A 1 107 ? 9.197 -13.806 -11.685 1.00 58.34 107 SER A N 1
ATOM 851 C CA . SER A 1 107 ? 10.611 -14.193 -11.586 1.00 58.34 107 SER A CA 1
ATOM 852 C C . SER A 1 107 ? 10.918 -15.525 -12.274 1.00 58.34 107 SER A C 1
ATOM 854 O O . SER A 1 107 ? 11.936 -15.628 -12.951 1.00 58.34 107 SER A O 1
ATOM 856 N N . ILE A 1 108 ? 10.001 -16.493 -12.182 1.00 54.12 108 ILE A N 1
ATOM 857 C CA . ILE A 1 108 ? 10.122 -17.800 -12.839 1.00 54.12 108 ILE A CA 1
ATOM 858 C C . ILE A 1 108 ? 9.972 -17.648 -14.357 1.00 54.12 108 ILE A C 1
ATOM 860 O O . ILE A 1 108 ? 10.726 -18.248 -15.115 1.00 54.12 108 ILE A O 1
ATOM 864 N N . THR A 1 109 ? 9.034 -16.817 -14.825 1.00 52.16 109 THR A N 1
ATOM 865 C CA . THR A 1 109 ? 8.833 -16.606 -16.271 1.00 52.16 109 THR A CA 1
ATOM 866 C C . THR A 1 109 ? 9.954 -15.819 -16.946 1.00 52.16 109 THR A C 1
ATOM 868 O O . THR A 1 109 ? 10.149 -15.966 -18.144 1.00 52.16 109 THR A O 1
ATOM 871 N N . ALA A 1 110 ? 10.696 -14.996 -16.199 1.00 54.56 110 ALA A N 1
ATOM 872 C CA . ALA A 1 110 ? 11.817 -14.222 -16.729 1.00 54.56 110 ALA A CA 1
ATOM 873 C C . ALA A 1 110 ? 13.125 -15.031 -16.866 1.00 54.56 110 ALA A C 1
ATOM 875 O O . ALA A 1 110 ? 14.086 -14.515 -17.440 1.00 54.56 110 ALA A O 1
ATOM 876 N N . GLU A 1 111 ? 13.186 -16.248 -16.314 1.00 49.56 111 GLU A N 1
ATOM 877 C CA . GLU A 1 111 ? 14.332 -17.168 -16.426 1.00 49.56 111 GLU A CA 1
ATOM 878 C C . GLU A 1 111 ? 14.178 -18.218 -17.546 1.00 49.56 111 GLU A C 1
ATOM 880 O O . GLU A 1 111 ? 15.127 -18.960 -17.804 1.00 49.56 111 GLU A O 1
ATOM 885 N N . ILE A 1 112 ? 13.021 -18.269 -18.220 1.00 44.94 112 ILE A N 1
ATOM 886 C CA . ILE A 1 112 ? 12.722 -19.158 -19.363 1.00 44.94 112 ILE A CA 1
ATOM 887 C C . ILE A 1 112 ? 12.933 -18.400 -20.676 1.00 44.94 112 ILE A C 1
ATOM 889 O O . ILE A 1 112 ? 13.540 -18.993 -21.597 1.00 44.94 112 ILE A O 1
#